Protein AF-A0A2N2SMD8-F1 (afdb_monomer)

Foldseek 3Di:
DVQVVDPAAEQFEDCQAFNPPVQVCLVDFPVVVQCVVFPVDPPDDPTDRDDPPVDDDDDRGRGHCVVPDPHPYYQADNHQDPVSVVQQVVCVVVVHHGDDDPVRHDHD

Solvent-accessible surface area (backbone atoms only — not comparable to full-atom values): 6606 Å² total; per-residue (Å²): 109,70,70,81,79,38,97,74,41,70,33,66,16,31,48,34,64,71,14,39,77,72,27,65,52,55,86,48,60,56,65,60,59,42,39,46,70,36,56,66,40,87,90,62,72,102,55,59,68,88,77,58,86,88,58,78,85,77,68,76,53,63,68,25,50,66,82,80,42,90,61,75,46,77,45,53,3,62,65,46,48,72,67,42,53,50,53,37,52,54,27,46,75,70,74,41,84,60,78,78,54,73,93,52,64,42,68,90

Sequence (108 aa):
EFRHNCKTLIAVGACAINGGLPAQRNHLELESCLREVYQSRAGLGQGGVPDDPELPLLLDKVRPIHELVRIDYFIPGCPPSGEAIWKFLSDLIAGRTPRLSYPMMRFD

Secondary structure (DSSP, 8-state):
-HHHH-SS-EEESHHHHH-TTGGGGGGS-HHHHHHIIIIISTT--S------TTSPPPPSS---GGGTS--SEEE-SSSPPHHHHHHHHHHHHTTPPP---GGG----

Nearest PDB structures (foldseek):
  5xfa-assembly1_C  TM=9.873E-01  e=1.348E-14  Hydrogenophilus thermoluteolus
  5odi-assembly1_E  TM=9.493E-01  e=3.152E-07  Methanothermococcus thermolithotrophicus DSM 2095
  7t2r-assembly1_E  TM=9.165E-01  e=7.591E-07  Acetomicrobium mobile
  8e73-assembly1_S7  TM=7.557E-01  e=6.070E-02  Vigna radiata
  7wg5-assembly1_K  TM=5.207E-01  e=5.302E-02  Arabidopsis thaliana

pLDDT: mean 95.69, std 4.23, range [74.62, 98.56]

Radius of gyration: 18.63 Å; Cα contacts (8 Å, |Δi|>4): 136; chains: 1; bounding box: 40×35×47 Å

Mean predicted aligned error: 3.62 Å

Structure (mmCIF, N/CA/C/O backbone):
data_AF-A0A2N2SMD8-F1
#
_entry.id   AF-A0A2N2SMD8-F1
#
loop_
_atom_site.group_PDB
_atom_site.id
_atom_site.type_symbol
_atom_site.label_atom_id
_atom_site.label_alt_id
_atom_site.label_comp_id
_atom_site.label_asym_id
_atom_site.label_entity_id
_atom_site.label_seq_id
_atom_site.pdbx_PDB_ins_code
_atom_site.Cartn_x
_atom_site.Cartn_y
_atom_site.Cartn_z
_atom_site.occupancy
_atom_site.B_iso_or_equiv
_atom_site.auth_seq_id
_atom_site.auth_comp_id
_atom_site.auth_asym_id
_atom_site.auth_atom_id
_atom_site.pdbx_PDB_model_num
ATOM 1 N N . GLU A 1 1 ? -5.013 -14.623 0.572 1.00 94.56 1 GLU A N 1
ATOM 2 C CA . GLU A 1 1 ? -4.715 -15.287 1.858 1.00 94.56 1 GLU A CA 1
ATOM 3 C C . GLU A 1 1 ? -4.969 -14.386 3.067 1.00 94.56 1 GLU A C 1
ATOM 5 O O . GLU A 1 1 ? -5.892 -14.668 3.813 1.00 94.56 1 GLU A O 1
ATOM 10 N N . PHE A 1 2 ? -4.257 -13.261 3.223 1.00 97.75 2 PHE A N 1
ATOM 11 C CA . PHE A 1 2 ? -4.342 -12.406 4.422 1.00 97.75 2 PHE A CA 1
ATOM 12 C C . PHE A 1 2 ? -5.779 -12.054 4.862 1.00 97.75 2 PHE A C 1
ATOM 14 O O . PHE A 1 2 ? -6.147 -12.282 6.007 1.00 97.75 2 PHE A O 1
ATOM 21 N N . ARG A 1 3 ? -6.647 -11.617 3.934 1.00 97.75 3 ARG A N 1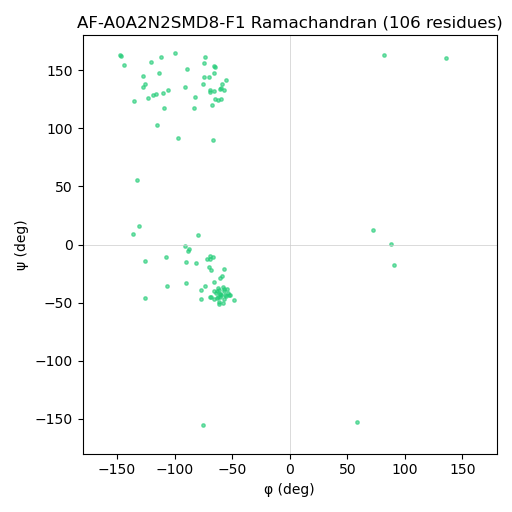
ATOM 22 C CA . ARG A 1 3 ? -8.073 -11.340 4.217 1.00 97.75 3 ARG A CA 1
ATOM 23 C C . ARG A 1 3 ? -8.822 -12.524 4.839 1.00 97.75 3 ARG A C 1
ATOM 25 O O . ARG A 1 3 ? -9.670 -12.291 5.695 1.00 97.75 3 ARG A O 1
ATOM 32 N N . HIS A 1 4 ? -8.550 -13.754 4.405 1.00 97.94 4 HIS A N 1
ATOM 33 C CA . HIS A 1 4 ? -9.207 -14.957 4.928 1.00 97.94 4 HIS A CA 1
ATOM 34 C C . HIS A 1 4 ? -8.844 -15.199 6.399 1.00 97.94 4 HIS A C 1
ATOM 36 O O . HIS A 1 4 ? -9.685 -15.627 7.181 1.00 97.94 4 HIS A O 1
ATOM 42 N N . ASN A 1 5 ? -7.624 -14.825 6.787 1.00 98.12 5 ASN A N 1
ATOM 43 C CA . ASN A 1 5 ? -7.093 -15.007 8.137 1.00 98.12 5 ASN A CA 1
ATOM 44 C C . ASN A 1 5 ? -7.430 -13.838 9.081 1.00 98.12 5 ASN A C 1
ATOM 46 O O . ASN A 1 5 ? -7.097 -13.877 10.264 1.00 98.12 5 ASN A O 1
ATOM 50 N N . CYS A 1 6 ? -8.080 -12.783 8.582 1.00 97.44 6 CYS A N 1
ATOM 51 C CA . CYS A 1 6 ? -8.386 -11.586 9.357 1.00 97.44 6 CYS A CA 1
ATOM 52 C C . CYS A 1 6 ? -9.885 -11.464 9.641 1.00 97.44 6 CYS A C 1
ATOM 54 O O . CYS A 1 6 ? -10.706 -11.454 8.721 1.00 97.44 6 CYS A O 1
ATOM 56 N N . LYS A 1 7 ? -10.241 -11.224 10.909 1.00 96.75 7 LYS A N 1
ATOM 57 C CA . LYS A 1 7 ? -11.574 -10.709 11.273 1.00 96.75 7 LYS A CA 1
ATOM 58 C C . LYS A 1 7 ? -11.749 -9.265 10.794 1.00 96.75 7 LYS A C 1
ATOM 60 O O . LYS A 1 7 ? -12.754 -8.950 10.163 1.00 96.75 7 LYS A O 1
ATOM 65 N N . THR A 1 8 ? -10.733 -8.435 11.026 1.00 97.44 8 THR A N 1
ATOM 66 C CA . THR A 1 8 ? -10.680 -7.026 10.620 1.00 97.44 8 THR A CA 1
ATOM 67 C C . THR A 1 8 ? -9.440 -6.798 9.759 1.00 97.44 8 THR A C 1
ATOM 69 O O . THR A 1 8 ? -8.338 -7.128 10.190 1.00 97.44 8 THR A O 1
ATOM 72 N N . LEU A 1 9 ? -9.608 -6.243 8.560 1.00 98.25 9 LEU A N 1
ATOM 73 C CA . LEU A 1 9 ? -8.535 -5.863 7.642 1.00 98.25 9 LEU A CA 1
ATOM 74 C C . LEU A 1 9 ? -8.543 -4.348 7.428 1.00 98.2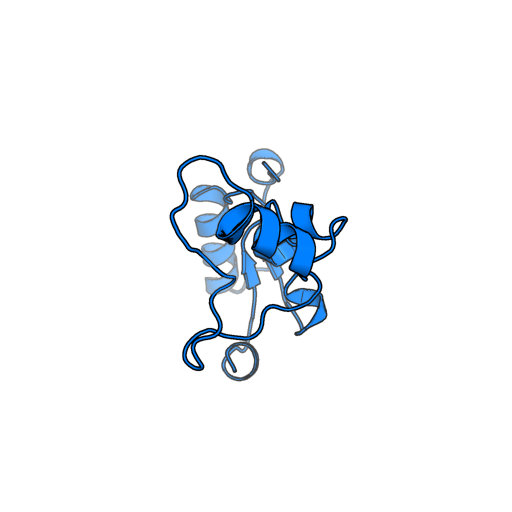5 9 LEU A C 1
ATOM 76 O O . LEU A 1 9 ? -9.580 -3.765 7.110 1.00 98.25 9 LEU A O 1
ATOM 80 N N . ILE A 1 10 ? -7.377 -3.726 7.582 1.00 98.12 10 ILE A N 1
ATOM 81 C CA . ILE A 1 10 ? -7.204 -2.274 7.534 1.00 98.12 10 ILE A CA 1
ATOM 82 C C . ILE A 1 10 ? -6.257 -1.930 6.381 1.00 98.12 10 ILE A C 1
ATOM 84 O O . ILE A 1 10 ? -5.160 -2.481 6.306 1.00 98.12 10 ILE A O 1
ATOM 88 N N . ALA A 1 11 ? -6.653 -1.010 5.503 1.00 98.38 11 ALA A N 1
ATOM 89 C CA . ALA A 1 11 ? -5.759 -0.431 4.504 1.00 98.38 11 ALA A CA 1
ATOM 90 C C . ALA A 1 11 ? -4.959 0.718 5.132 1.00 98.38 11 ALA A C 1
ATOM 92 O O . ALA A 1 11 ? -5.535 1.721 5.557 1.00 98.38 11 ALA A O 1
ATOM 93 N N . VAL A 1 12 ? -3.636 0.575 5.191 1.00 98.25 12 VAL A N 1
ATOM 94 C CA . VAL A 1 12 ? -2.742 1.548 5.830 1.00 98.25 12 VAL A CA 1
ATOM 95 C C . VAL A 1 12 ? -1.938 2.287 4.764 1.00 98.25 12 VAL A C 1
ATOM 97 O O . VAL A 1 12 ? -1.151 1.683 4.039 1.00 98.25 12 VAL A O 1
ATOM 100 N N . GLY A 1 13 ? -2.133 3.601 4.695 1.00 98.44 13 GLY A N 1
ATOM 101 C CA . GLY A 1 13 ? -1.387 4.512 3.836 1.00 98.44 13 GLY A CA 1
ATOM 102 C C . GLY A 1 13 ? -1.855 4.585 2.380 1.00 98.44 13 GLY A C 1
ATOM 103 O O . GLY A 1 13 ? -2.574 3.720 1.876 1.00 98.44 13 GLY A O 1
ATOM 104 N N . ALA A 1 14 ? -1.430 5.647 1.691 1.00 98.44 14 ALA A N 1
ATOM 105 C CA . ALA A 1 14 ? -1.894 6.005 0.349 1.00 98.44 14 ALA A CA 1
ATOM 106 C C . ALA A 1 14 ? -1.772 4.853 -0.665 1.00 98.44 14 ALA A C 1
ATOM 108 O O . ALA A 1 14 ? -2.732 4.561 -1.374 1.00 98.44 14 ALA A O 1
ATOM 109 N N . CYS A 1 15 ? -0.651 4.123 -0.669 1.00 98.50 15 CYS A N 1
ATOM 110 C CA . CYS A 1 15 ? -0.437 2.990 -1.575 1.00 98.50 15 CYS A CA 1
ATOM 111 C C . CYS A 1 15 ? -1.542 1.927 -1.477 1.00 98.50 15 CYS A C 1
ATOM 113 O O . CYS A 1 15 ? -2.056 1.473 -2.496 1.00 98.50 15 CYS A O 1
ATOM 115 N N . ALA A 1 16 ? -1.957 1.559 -0.263 1.00 98.56 16 ALA A N 1
ATOM 116 C CA . ALA A 1 16 ? -3.028 0.586 -0.067 1.00 98.56 16 ALA A CA 1
ATOM 117 C C . ALA A 1 16 ? -4.412 1.177 -0.386 1.00 98.56 16 ALA A C 1
ATOM 119 O O . ALA A 1 16 ? -5.284 0.477 -0.904 1.00 98.56 16 ALA A O 1
ATOM 120 N N . ILE A 1 17 ? -4.616 2.459 -0.070 1.00 98.25 17 ILE A N 1
ATOM 121 C CA . ILE A 1 17 ? -5.919 3.130 -0.154 1.00 98.25 17 ILE A CA 1
ATOM 122 C C . ILE A 1 17 ? -6.287 3.479 -1.595 1.00 98.25 17 ILE A C 1
ATOM 124 O O . ILE A 1 17 ? -7.416 3.223 -1.990 1.00 98.25 17 ILE A O 1
ATOM 128 N N . ASN A 1 18 ? -5.368 4.057 -2.368 1.00 98.12 18 ASN A N 1
ATOM 129 C CA . ASN A 1 18 ? -5.641 4.581 -3.712 1.00 98.12 18 ASN A CA 1
ATOM 130 C C . ASN A 1 18 ? -4.557 4.220 -4.747 1.00 98.12 18 ASN A C 1
ATOM 132 O O . ASN A 1 18 ? -4.581 4.731 -5.862 1.00 98.12 18 ASN A O 1
ATOM 136 N N . GLY A 1 19 ? -3.608 3.349 -4.389 1.00 98.19 19 GLY A N 1
ATOM 137 C CA . GLY A 1 19 ? -2.487 2.952 -5.244 1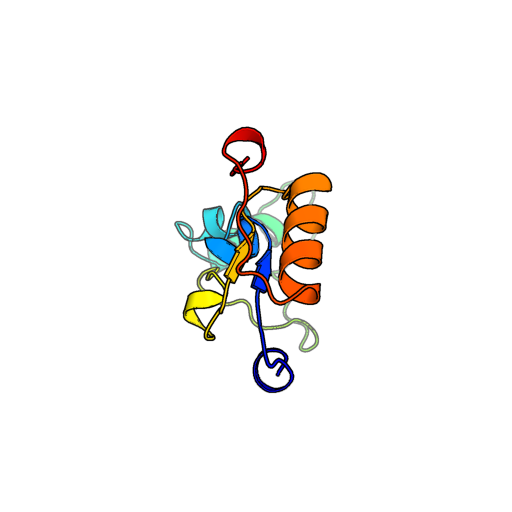.00 98.19 19 GLY A CA 1
ATOM 138 C C . GLY A 1 19 ? -1.236 3.825 -5.086 1.00 98.19 19 GLY A C 1
ATOM 139 O O . GLY A 1 19 ? -0.142 3.367 -5.415 1.00 98.19 19 GLY A O 1
ATOM 140 N N . GLY A 1 20 ? -1.363 5.029 -4.515 1.00 98.06 20 GLY A N 1
ATOM 141 C CA . GLY A 1 20 ? -0.253 5.912 -4.149 1.00 98.06 20 GLY A CA 1
ATOM 142 C C . GLY A 1 20 ? 0.661 6.300 -5.314 1.00 98.06 20 GLY A C 1
ATOM 143 O O . GLY A 1 20 ? 0.258 6.328 -6.478 1.00 98.06 20 GLY A O 1
ATOM 144 N N . LEU A 1 21 ? 1.925 6.585 -4.990 1.00 98.19 21 LEU A N 1
ATOM 145 C CA . LEU A 1 21 ? 2.949 6.895 -5.989 1.00 98.19 21 LEU A CA 1
ATOM 146 C C . LEU A 1 21 ? 3.139 5.770 -7.031 1.00 98.19 21 LEU A C 1
ATOM 148 O O . LEU A 1 21 ? 3.237 6.097 -8.211 1.00 98.19 21 LEU A O 1
ATOM 152 N N . PRO A 1 22 ? 3.119 4.466 -6.677 1.00 98.38 22 PRO A N 1
ATOM 153 C CA . PRO A 1 22 ? 3.222 3.397 -7.673 1.00 98.38 22 PRO A CA 1
ATOM 154 C C . PRO A 1 22 ? 2.133 3.441 -8.753 1.00 98.38 22 PRO A C 1
ATOM 156 O O . PRO A 1 22 ? 2.422 3.172 -9.916 1.00 98.38 22 PRO A O 1
ATOM 159 N N . ALA A 1 23 ? 0.899 3.824 -8.409 1.00 98.19 23 ALA A N 1
ATOM 160 C CA . ALA A 1 23 ? -0.189 3.934 -9.381 1.00 98.19 23 ALA A CA 1
ATOM 161 C C . ALA A 1 23 ? -0.023 5.082 -10.383 1.00 98.19 23 ALA A C 1
ATOM 163 O O . ALA A 1 23 ? -0.727 5.100 -11.392 1.00 98.19 23 ALA A O 1
ATOM 164 N N . GLN A 1 24 ? 0.949 5.982 -10.186 1.00 97.94 24 GLN A N 1
ATOM 165 C CA . GLN A 1 24 ? 1.292 6.972 -11.203 1.00 97.94 24 GLN A CA 1
ATOM 166 C C . GLN A 1 24 ? 1.710 6.314 -12.517 1.00 97.94 24 GLN A C 1
ATOM 168 O O . GLN A 1 24 ? 1.447 6.89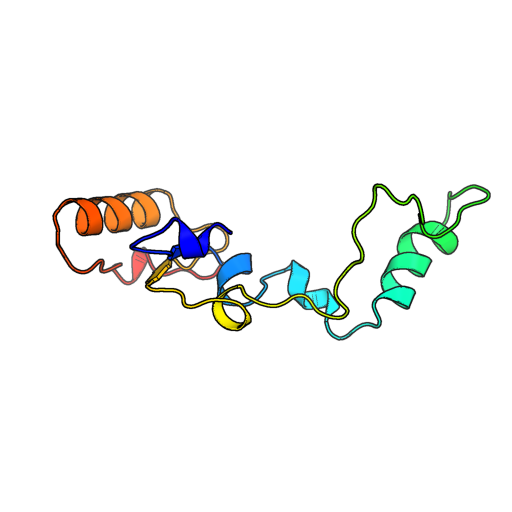7 -13.553 1.00 97.94 24 GLN A O 1
ATOM 173 N N . ARG A 1 25 ? 2.247 5.084 -12.539 1.00 97.88 25 ARG A N 1
ATOM 174 C CA . ARG A 1 25 ? 2.566 4.417 -13.816 1.00 97.88 25 ARG A CA 1
ATOM 175 C C . ARG A 1 25 ? 1.339 4.003 -14.639 1.00 97.88 25 ARG A C 1
ATOM 177 O O . ARG A 1 25 ? 1.504 3.626 -15.785 1.00 97.88 25 ARG A O 1
ATOM 184 N N . ASN A 1 26 ? 0.125 4.024 -14.081 1.00 98.25 26 ASN A N 1
ATOM 185 C CA . ASN A 1 26 ? -1.064 3.426 -14.711 1.00 98.25 26 ASN A CA 1
ATOM 186 C C . ASN A 1 26 ? -1.526 4.120 -16.006 1.00 98.25 26 ASN A C 1
ATOM 188 O O . ASN A 1 26 ? -2.413 3.597 -16.681 1.00 98.25 26 ASN A O 1
ATOM 192 N N . HIS A 1 27 ? -0.981 5.300 -16.318 1.00 97.50 2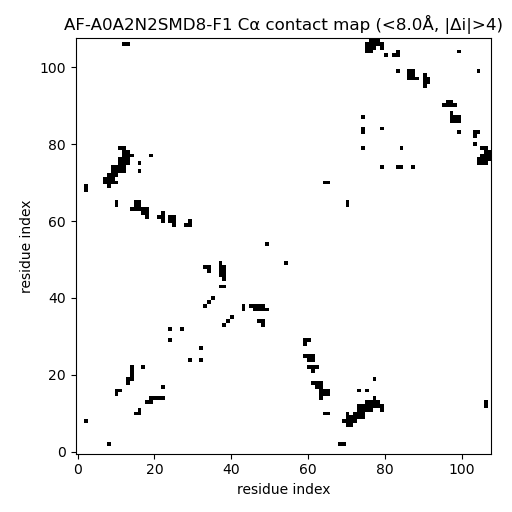7 HIS A N 1
ATOM 193 C CA . HIS A 1 27 ? -1.208 6.003 -17.585 1.00 97.50 27 HIS A CA 1
ATOM 194 C C . HIS A 1 27 ? -0.172 5.648 -18.665 1.00 97.50 27 HIS A C 1
ATOM 196 O O . HIS A 1 27 ? -0.251 6.171 -19.773 1.00 97.50 27 HIS A O 1
ATOM 202 N N . LEU A 1 28 ? 0.803 4.797 -18.336 1.00 97.75 28 LEU A N 1
ATOM 203 C CA . LEU A 1 28 ? 1.829 4.288 -19.235 1.00 97.75 28 LEU A CA 1
ATOM 204 C C . LEU A 1 28 ? 1.624 2.785 -19.436 1.00 97.75 28 LEU A C 1
ATOM 206 O O . LEU A 1 28 ? 1.224 2.073 -18.514 1.00 97.75 28 LEU A O 1
ATOM 210 N N . GLU A 1 29 ? 1.968 2.302 -20.625 1.00 97.62 29 GLU A N 1
ATOM 211 C CA . GLU A 1 29 ? 2.025 0.868 -20.905 1.00 97.62 29 GLU A CA 1
ATOM 212 C C . GLU A 1 29 ? 3.146 0.214 -20.085 1.00 97.62 29 GLU A C 1
ATOM 214 O O . GLU A 1 29 ? 4.287 0.691 -20.069 1.00 97.62 29 GLU A O 1
ATOM 219 N N . LEU A 1 30 ? 2.833 -0.902 -19.419 1.00 96.88 30 LEU A N 1
ATOM 220 C CA . LEU A 1 30 ? 3.776 -1.621 -18.558 1.00 96.88 30 LEU A CA 1
ATOM 221 C C . LEU A 1 30 ? 5.058 -2.020 -19.306 1.00 96.88 30 LEU A C 1
ATOM 223 O O . 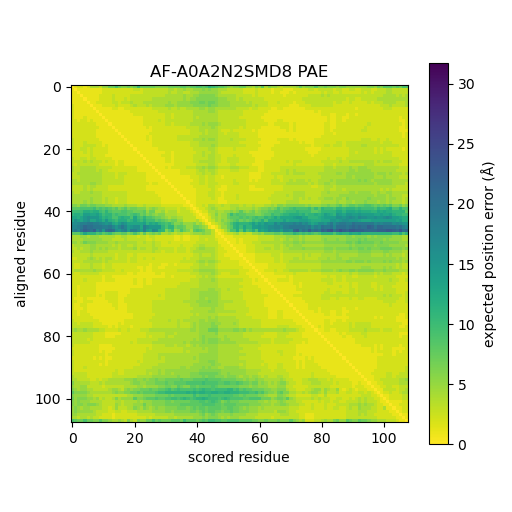LEU A 1 30 ? 6.158 -1.854 -18.776 1.00 96.88 30 LEU A O 1
ATOM 227 N N . GLU A 1 31 ? 4.924 -2.516 -20.538 1.00 95.75 31 GLU A N 1
ATOM 228 C CA . GLU A 1 31 ? 6.064 -2.907 -21.371 1.00 95.75 31 GLU A CA 1
ATOM 229 C C . GLU A 1 31 ? 6.996 -1.718 -21.633 1.00 95.75 31 GLU A C 1
ATOM 231 O O . GLU A 1 31 ? 8.211 -1.843 -21.478 1.00 95.75 31 GLU A O 1
ATOM 236 N N . SER A 1 32 ? 6.439 -0.546 -21.948 1.00 95.62 32 SER A N 1
ATOM 237 C CA . SER A 1 32 ? 7.215 0.676 -22.179 1.00 95.62 32 SER A CA 1
ATOM 238 C C . SER A 1 32 ? 8.023 1.071 -20.944 1.00 95.62 32 SER A C 1
ATOM 240 O O . SER A 1 32 ? 9.206 1.385 -21.066 1.00 95.62 32 SER A O 1
ATOM 242 N N . CYS A 1 33 ? 7.431 0.989 -19.746 1.00 96.44 33 CYS A N 1
ATOM 243 C CA . CYS A 1 33 ? 8.153 1.240 -18.496 1.00 96.44 33 CYS A CA 1
ATOM 244 C C . CYS A 1 33 ? 9.331 0.273 -18.296 1.00 96.44 33 CYS A C 1
ATOM 246 O O . CYS A 1 33 ? 10.410 0.695 -17.881 1.00 96.44 33 CYS A O 1
ATOM 248 N N . LEU A 1 34 ? 9.141 -1.018 -18.583 1.00 95.81 34 LEU A N 1
ATOM 249 C CA . LEU A 1 34 ? 10.189 -2.029 -18.421 1.00 95.81 34 LEU A CA 1
ATOM 250 C C . LEU A 1 34 ? 11.320 -1.841 -19.438 1.00 95.81 34 LEU A C 1
ATOM 252 O O . LEU A 1 34 ? 12.493 -1.866 -19.066 1.00 95.81 34 LEU A O 1
ATOM 256 N N . ARG A 1 35 ? 10.988 -1.607 -20.712 1.00 94.81 35 ARG A N 1
ATOM 257 C CA . ARG A 1 35 ? 11.986 -1.377 -21.766 1.00 94.81 35 ARG A CA 1
ATOM 258 C C . ARG A 1 35 ? 12.801 -0.115 -21.514 1.00 94.81 35 ARG A C 1
ATOM 260 O O . ARG A 1 35 ? 14.017 -0.146 -21.681 1.00 94.81 35 ARG A O 1
ATOM 267 N N . GLU A 1 36 ? 12.168 0.956 -21.044 1.00 93.88 36 GLU A N 1
ATOM 268 C CA . GLU A 1 36 ? 12.872 2.192 -20.697 1.00 93.88 36 GLU A CA 1
ATOM 269 C C . GLU A 1 36 ? 13.974 1.940 -19.657 1.00 93.88 36 GLU A C 1
ATOM 271 O O . GLU A 1 36 ? 15.117 2.360 -19.829 1.00 93.88 36 GLU A O 1
ATOM 276 N N . VAL A 1 37 ? 13.655 1.190 -18.598 1.00 93.75 37 VAL A N 1
ATOM 277 C CA . VAL A 1 37 ? 14.583 0.949 -17.485 1.00 93.75 37 VAL A CA 1
ATOM 278 C C . VAL A 1 37 ? 15.657 -0.084 -17.820 1.00 93.75 37 VAL A C 1
ATOM 280 O O . VAL A 1 37 ? 16.800 0.099 -17.400 1.00 93.75 37 VAL A O 1
ATOM 283 N N . TYR A 1 38 ? 15.308 -1.156 -18.537 1.00 94.12 38 TYR A N 1
ATOM 284 C CA . TYR A 1 38 ? 16.173 -2.331 -18.712 1.00 94.12 38 TYR A CA 1
ATOM 285 C C . TYR A 1 38 ? 16.798 -2.478 -20.106 1.00 94.12 38 TYR A C 1
ATOM 287 O O . TYR A 1 38 ? 17.682 -3.316 -20.279 1.00 94.12 38 TYR A O 1
ATOM 295 N N . GLN A 1 39 ? 16.369 -1.689 -21.097 1.00 91.75 39 GLN A N 1
ATOM 296 C CA . GLN A 1 39 ?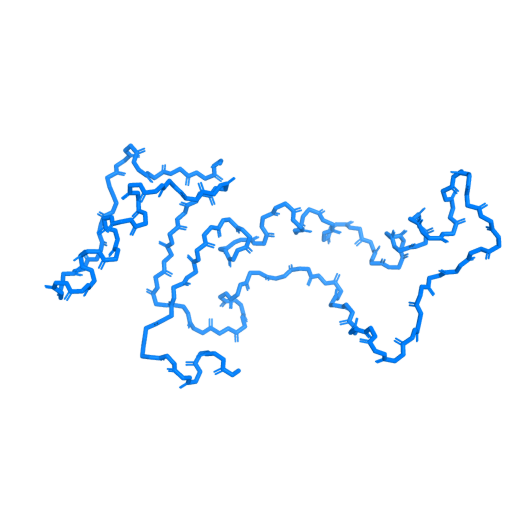 16.891 -1.756 -22.470 1.00 91.75 39 GLN A CA 1
ATOM 297 C C . GLN A 1 39 ? 17.387 -0.399 -22.982 1.00 91.75 39 GLN A C 1
ATOM 299 O O . GLN A 1 39 ? 18.476 -0.326 -23.544 1.00 91.75 39 GLN A O 1
ATOM 304 N N . SER A 1 40 ? 16.615 0.673 -22.788 1.00 89.69 40 SER A N 1
ATOM 305 C CA . SER A 1 40 ? 16.876 1.973 -23.431 1.00 89.69 40 SER A CA 1
ATOM 306 C C . SER A 1 40 ? 17.779 2.914 -22.627 1.00 89.69 40 SER A C 1
ATOM 308 O O . SER A 1 40 ? 18.283 3.900 -23.167 1.00 89.69 40 SER A O 1
ATOM 310 N N . ARG A 1 41 ? 17.994 2.648 -21.333 1.00 87.94 41 ARG A N 1
ATOM 311 C CA . ARG A 1 41 ? 18.742 3.551 -20.451 1.00 87.94 41 ARG A CA 1
ATOM 312 C C . ARG A 1 41 ? 20.232 3.604 -20.807 1.00 87.94 41 ARG A C 1
ATOM 314 O O . ARG A 1 41 ? 20.915 2.586 -20.898 1.00 87.94 41 ARG A O 1
ATOM 321 N N . ALA A 1 42 ? 20.765 4.819 -20.920 1.00 85.94 42 ALA A N 1
ATOM 322 C CA . ALA A 1 42 ? 22.189 5.039 -21.158 1.00 85.94 42 ALA A CA 1
ATOM 323 C C . ALA A 1 42 ? 23.058 4.424 -20.043 1.00 85.94 42 ALA A C 1
ATOM 325 O O . ALA A 1 42 ? 22.749 4.548 -18.856 1.00 85.94 42 ALA A O 1
ATOM 326 N N . GLY A 1 43 ? 24.165 3.790 -20.434 1.00 85.19 43 GLY A N 1
ATOM 327 C CA . GLY A 1 43 ? 25.078 3.106 -19.512 1.00 85.19 43 GLY A CA 1
ATOM 328 C C . GLY A 1 43 ? 24.713 1.648 -19.219 1.00 85.19 43 GLY A C 1
ATOM 329 O O . GLY A 1 43 ? 25.436 0.992 -18.472 1.00 85.19 43 GLY A O 1
ATOM 330 N N . LEU A 1 44 ? 23.635 1.125 -19.810 1.00 85.38 44 LEU A N 1
ATOM 331 C CA . LEU A 1 44 ? 23.364 -0.309 -19.819 1.00 85.38 44 LEU A CA 1
ATOM 332 C C . LEU A 1 44 ? 24.286 -1.035 -20.810 1.00 85.38 44 LEU A C 1
ATOM 334 O O . LEU A 1 44 ? 24.622 -0.511 -21.873 1.00 85.38 44 LEU A O 1
ATOM 338 N N . GLY A 1 45 ? 24.696 -2.253 -20.448 1.00 80.62 45 GLY A N 1
ATOM 339 C CA . GLY A 1 45 ? 25.333 -3.191 -21.374 1.00 80.62 45 GLY A CA 1
ATOM 340 C C . GLY A 1 45 ? 24.316 -3.830 -22.330 1.00 80.62 45 GLY A C 1
ATOM 341 O O . GLY A 1 45 ? 23.240 -3.288 -22.565 1.00 80.62 45 GLY A O 1
ATOM 342 N N . GLN A 1 46 ? 24.629 -5.020 -22.849 1.00 74.62 46 GLN A N 1
ATOM 343 C CA . GLN A 1 46 ? 23.662 -5.858 -23.575 1.00 74.62 46 GLN A CA 1
ATOM 344 C C . GLN A 1 46 ? 22.580 -6.342 -22.589 1.00 74.62 46 GLN A C 1
ATOM 346 O O . GLN A 1 46 ? 22.768 -7.352 -21.913 1.00 74.62 46 GLN A O 1
ATOM 351 N N . GLY A 1 47 ? 21.502 -5.569 -22.438 1.00 75.75 47 GLY A N 1
ATOM 352 C CA . GLY A 1 47 ? 20.418 -5.806 -21.480 1.00 75.75 47 GLY A CA 1
ATOM 353 C C . GLY A 1 47 ? 19.088 -6.188 -22.135 1.00 75.75 47 GLY A C 1
ATOM 354 O O . GLY A 1 47 ? 18.860 -5.954 -23.321 1.00 75.75 47 GLY A O 1
ATOM 355 N N . GLY A 1 48 ? 18.195 -6.771 -21.337 1.00 89.12 48 GLY A N 1
ATOM 356 C CA . GLY A 1 48 ? 16.836 -7.153 -21.709 1.00 89.12 48 GLY A CA 1
ATOM 357 C C . GLY A 1 48 ? 15.897 -7.006 -20.514 1.00 89.12 48 GLY A C 1
ATOM 358 O O . GLY A 1 48 ? 16.359 -6.920 -19.376 1.00 89.12 48 GLY A O 1
ATOM 359 N N . VAL A 1 49 ? 14.585 -6.963 -20.763 1.00 94.50 49 VAL A N 1
ATOM 360 C CA . VAL A 1 49 ? 13.601 -7.048 -19.674 1.00 94.50 49 VAL A CA 1
ATOM 361 C C . VAL A 1 49 ? 13.780 -8.411 -18.989 1.00 94.50 49 VAL A C 1
ATOM 363 O O . VAL A 1 49 ? 13.735 -9.413 -19.700 1.00 94.50 49 VAL A O 1
ATOM 366 N N . PRO A 1 50 ? 14.004 -8.467 -17.662 1.00 93.56 50 PRO A N 1
ATOM 367 C CA . PRO A 1 50 ? 14.173 -9.735 -16.955 1.00 93.56 50 PRO A CA 1
ATOM 368 C C . PRO A 1 50 ? 12.940 -10.641 -17.078 1.00 93.56 50 PRO A C 1
ATOM 370 O O . PRO A 1 50 ? 11.817 -10.172 -16.891 1.00 93.56 50 PRO A O 1
ATOM 373 N N . ASP A 1 51 ? 13.160 -11.927 -17.354 1.00 94.75 51 ASP A N 1
ATOM 374 C CA . ASP A 1 51 ? 12.121 -12.934 -17.615 1.00 94.75 51 ASP A CA 1
ATOM 375 C C . ASP A 1 51 ? 12.301 -14.237 -16.810 1.00 94.75 51 ASP A C 1
ATOM 377 O O . ASP A 1 51 ? 11.676 -15.253 -17.116 1.00 94.75 51 ASP A O 1
ATOM 381 N N . ASP A 1 52 ? 13.132 -14.207 -15.764 1.00 96.81 52 ASP A N 1
ATOM 382 C CA . ASP A 1 52 ? 13.346 -15.354 -14.880 1.00 96.81 52 ASP A CA 1
ATOM 383 C C . ASP A 1 52 ? 12.011 -15.827 -14.254 1.00 96.81 52 ASP A C 1
ATOM 385 O O . ASP A 1 52 ? 11.259 -14.990 -13.745 1.00 96.81 52 ASP A O 1
ATOM 389 N N . PRO A 1 53 ? 11.697 -17.140 -14.252 1.00 96.50 53 PRO A N 1
ATOM 390 C CA . PRO A 1 53 ? 10.473 -17.678 -13.652 1.00 96.50 53 PRO A CA 1
ATOM 391 C C . PRO A 1 53 ? 10.265 -17.352 -12.164 1.00 96.50 53 PRO A C 1
ATOM 393 O O . PRO A 1 53 ? 9.134 -17.434 -11.683 1.00 96.50 53 PRO A O 1
ATOM 396 N N . GLU A 1 54 ? 11.321 -17.004 -11.423 1.00 97.69 54 GLU A N 1
ATOM 397 C CA . GLU A 1 54 ? 11.219 -16.537 -10.036 1.00 97.69 54 GLU A CA 1
ATOM 398 C C . GLU A 1 54 ? 10.589 -15.138 -9.927 1.00 97.69 54 GLU A C 1
ATOM 400 O O . GLU A 1 54 ? 10.088 -14.757 -8.863 1.00 97.69 54 GLU A O 1
ATOM 405 N N . LEU A 1 55 ? 10.581 -14.364 -11.016 1.00 96.94 55 LEU A N 1
ATOM 406 C CA . LEU A 1 55 ? 9.981 -13.038 -11.056 1.00 96.94 55 LEU A CA 1
ATOM 407 C C . LEU A 1 55 ? 8.468 -13.137 -11.289 1.00 96.94 55 LEU A C 1
ATOM 409 O O . LEU A 1 55 ? 8.011 -13.735 -12.267 1.00 96.94 55 LEU A O 1
ATOM 413 N N . PRO A 1 56 ? 7.646 -12.513 -10.428 1.00 96.75 56 PRO A N 1
ATOM 414 C CA . PRO A 1 56 ? 6.209 -12.544 -10.611 1.00 96.75 56 PRO A CA 1
ATOM 415 C C . PRO A 1 56 ? 5.797 -11.701 -11.817 1.00 96.75 56 PRO A C 1
ATOM 417 O O . PRO A 1 56 ? 6.315 -10.605 -12.049 1.00 96.75 56 PRO A O 1
ATOM 420 N N . LEU A 1 57 ? 4.769 -12.171 -12.524 1.00 96.19 57 LEU A N 1
ATOM 421 C CA . LEU A 1 57 ? 4.098 -11.366 -13.536 1.00 96.19 57 LEU A CA 1
ATOM 422 C C . LEU A 1 57 ? 3.529 -10.099 -12.897 1.00 96.19 57 LEU A C 1
ATOM 424 O O . LEU A 1 57 ? 2.751 -10.144 -11.939 1.00 96.19 57 LEU A O 1
ATOM 428 N N . LEU A 1 58 ? 3.905 -8.956 -13.459 1.00 97.25 58 LEU A N 1
ATOM 429 C CA . LEU A 1 58 ? 3.354 -7.675 -13.055 1.00 97.25 58 LEU A CA 1
ATOM 430 C C . LEU A 1 58 ? 1.939 -7.524 -13.618 1.00 97.25 58 LEU A C 1
ATOM 432 O O . LEU A 1 58 ? 1.668 -7.836 -14.775 1.00 97.25 58 LEU A O 1
ATOM 436 N N . LEU A 1 59 ? 1.032 -7.000 -12.795 1.00 96.94 59 LEU A N 1
ATOM 437 C CA . LEU A 1 59 ? -0.283 -6.583 -13.271 1.00 96.94 59 LEU A CA 1
ATOM 438 C C . LEU A 1 59 ? -0.140 -5.408 -14.236 1.00 96.94 59 LEU A C 1
ATOM 440 O O . LEU A 1 59 ? 0.691 -4.525 -14.017 1.00 96.94 59 LEU A O 1
ATOM 444 N N . ASP A 1 60 ? -1.027 -5.333 -15.226 1.00 96.12 60 ASP A N 1
ATOM 445 C CA . ASP A 1 60 ? -1.080 -4.209 -16.166 1.00 96.12 60 ASP A CA 1
ATOM 446 C C . ASP A 1 60 ? -1.183 -2.859 -15.437 1.00 96.12 60 ASP A C 1
ATOM 448 O O . ASP A 1 60 ? -0.445 -1.920 -15.721 1.00 96.12 60 ASP A O 1
ATOM 452 N N . LYS A 1 61 ? -1.999 -2.792 -14.378 1.00 97.81 61 LYS A N 1
ATOM 453 C CA . LYS A 1 61 ? -2.174 -1.595 -13.543 1.00 97.81 61 LYS A CA 1
ATOM 454 C C . LYS A 1 61 ? -1.975 -1.906 -12.070 1.00 97.81 61 LYS A C 1
ATOM 456 O O . LYS A 1 61 ? -2.380 -2.961 -11.584 1.00 97.81 61 LYS A O 1
ATOM 461 N N . VAL A 1 62 ? -1.404 -0.952 -11.343 1.00 98.38 62 VAL A N 1
ATOM 462 C CA . VAL A 1 62 ? -1.420 -0.936 -9.878 1.00 98.38 62 VAL A CA 1
ATOM 463 C C . VAL A 1 62 ? -2.848 -0.666 -9.420 1.00 98.38 62 VAL A C 1
ATOM 465 O O . VAL A 1 62 ? -3.503 0.244 -9.929 1.00 98.38 62 VAL A O 1
ATOM 468 N N . ARG A 1 63 ? -3.333 -1.448 -8.458 1.00 98.12 63 ARG A N 1
ATOM 469 C CA . ARG A 1 63 ? -4.701 -1.356 -7.939 1.00 98.12 63 ARG A CA 1
ATOM 470 C C . ARG A 1 63 ? -4.650 -1.187 -6.419 1.00 98.12 63 ARG A C 1
ATOM 472 O O . ARG A 1 63 ? -3.844 -1.870 -5.781 1.00 98.12 63 ARG A O 1
ATOM 479 N N . PRO A 1 64 ? -5.478 -0.322 -5.816 1.00 98.31 64 PRO A N 1
ATOM 480 C CA . PRO A 1 64 ? -5.641 -0.306 -4.371 1.00 98.31 64 PRO A CA 1
ATOM 481 C C . PRO A 1 64 ? -6.270 -1.616 -3.882 1.00 98.31 64 PRO A C 1
ATOM 483 O O . PRO A 1 64 ? -7.035 -2.275 -4.588 1.00 98.31 64 PRO A O 1
ATOM 486 N N . ILE A 1 65 ? -5.978 -1.997 -2.638 1.00 98.31 65 ILE A N 1
ATOM 487 C CA . ILE A 1 65 ? -6.340 -3.336 -2.140 1.00 98.31 65 ILE A CA 1
ATOM 488 C C . ILE A 1 65 ? -7.853 -3.537 -1.986 1.00 98.31 65 ILE A C 1
ATOM 490 O O . ILE A 1 65 ? -8.327 -4.673 -2.018 1.00 98.31 65 ILE A O 1
ATOM 494 N N . HIS A 1 66 ? -8.618 -2.447 -1.859 1.00 98.12 66 HIS A N 1
ATOM 495 C CA . HIS A 1 66 ? -10.074 -2.495 -1.729 1.00 98.12 66 HIS A CA 1
ATOM 496 C C . HIS A 1 66 ? -10.795 -2.887 -3.028 1.00 98.12 66 HIS A C 1
ATOM 498 O O . HIS A 1 66 ? -11.974 -3.225 -2.986 1.00 98.12 66 HIS A O 1
ATOM 504 N N . GLU A 1 67 ? -10.099 -2.888 -4.168 1.00 98.00 67 GLU A N 1
ATOM 505 C CA . GLU A 1 67 ? -10.630 -3.420 -5.428 1.00 98.00 67 GLU A CA 1
ATOM 506 C C . GLU A 1 67 ? -10.503 -4.949 -5.523 1.00 98.00 67 GLU A C 1
ATOM 508 O O . GLU A 1 67 ? -11.159 -5.570 -6.356 1.00 98.00 67 GLU A O 1
ATOM 513 N N . LEU A 1 68 ? -9.672 -5.564 -4.673 1.00 97.38 68 LEU A N 1
ATOM 514 C CA . LEU A 1 68 ? -9.406 -7.006 -4.676 1.00 97.38 68 LEU A CA 1
ATOM 515 C C . LEU A 1 68 ? -10.079 -7.726 -3.504 1.00 97.38 68 LEU A C 1
ATOM 517 O O . LEU A 1 68 ? -10.505 -8.871 -3.637 1.00 97.38 68 LEU A O 1
ATOM 521 N N . VAL A 1 69 ? -10.153 -7.082 -2.337 1.00 98.25 69 VAL A N 1
ATOM 522 C CA . VAL A 1 69 ? -10.709 -7.668 -1.112 1.00 98.25 69 VAL A CA 1
ATOM 523 C C . VAL A 1 69 ? -11.469 -6.635 -0.288 1.00 98.25 69 VAL A C 1
ATOM 525 O O . VAL A 1 69 ? -11.167 -5.446 -0.318 1.00 98.25 69 VAL A O 1
ATOM 528 N N . ARG A 1 70 ? -12.426 -7.093 0.530 1.00 98.25 70 ARG A N 1
ATOM 529 C CA . ARG A 1 70 ? -13.133 -6.213 1.470 1.00 98.25 70 ARG A CA 1
ATOM 530 C C . ARG A 1 70 ? -12.182 -5.668 2.540 1.00 98.25 70 ARG A C 1
ATOM 532 O O . ARG A 1 70 ? -11.568 -6.442 3.285 1.00 98.25 70 ARG A O 1
ATOM 539 N N . ILE A 1 71 ? -12.148 -4.344 2.655 1.00 98.31 71 ILE A N 1
ATOM 540 C CA . ILE A 1 71 ? -11.433 -3.591 3.688 1.00 98.31 71 ILE A CA 1
ATOM 541 C C . ILE A 1 71 ? -12.442 -3.045 4.694 1.00 98.31 71 ILE A C 1
ATOM 543 O O . ILE A 1 71 ? -13.468 -2.498 4.298 1.00 98.31 71 ILE A O 1
ATOM 547 N N . ASP A 1 72 ? -12.156 -3.207 5.984 1.00 97.88 72 ASP A N 1
ATOM 548 C CA . ASP A 1 72 ? -13.055 -2.774 7.057 1.00 97.88 72 ASP A CA 1
ATOM 549 C C . ASP A 1 72 ? -12.763 -1.323 7.486 1.00 97.88 72 ASP A C 1
ATOM 551 O O . ASP A 1 72 ? -13.687 -0.590 7.829 1.00 97.88 72 ASP A O 1
ATOM 555 N N . TYR A 1 73 ? -11.497 -0.886 7.424 1.00 97.75 73 TYR A N 1
ATOM 556 C CA . TYR A 1 73 ? -11.091 0.488 7.743 1.00 97.75 73 TYR A CA 1
ATOM 557 C C . TYR A 1 73 ? -9.896 0.982 6.919 1.00 97.75 73 TYR A C 1
ATOM 559 O O . TYR A 1 73 ? -9.117 0.192 6.390 1.00 97.75 73 TYR A O 1
ATOM 567 N N . PHE A 1 74 ? -9.703 2.301 6.894 1.00 97.81 74 PHE A N 1
ATOM 568 C CA . PHE A 1 74 ? -8.606 2.969 6.194 1.00 97.81 74 PHE A CA 1
ATOM 569 C C . PHE A 1 74 ? -7.871 3.919 7.152 1.00 97.81 74 PHE A C 1
ATOM 571 O O . PHE A 1 74 ? -8.518 4.667 7.887 1.00 97.81 74 PHE A O 1
ATOM 578 N N . ILE A 1 75 ? -6.536 3.908 7.132 1.00 97.88 75 ILE A N 1
ATOM 579 C CA . ILE A 1 75 ? -5.685 4.864 7.861 1.00 97.88 75 ILE A CA 1
ATOM 580 C C . ILE A 1 75 ? -4.910 5.691 6.822 1.00 97.88 75 ILE A C 1
ATOM 582 O O . ILE A 1 75 ? -3.967 5.161 6.229 1.00 97.88 75 ILE A O 1
ATOM 586 N N . PRO A 1 76 ? -5.306 6.949 6.554 1.00 97.44 76 PRO A N 1
ATOM 587 C CA . PRO A 1 76 ? -4.694 7.775 5.515 1.00 97.44 76 PRO A CA 1
ATOM 588 C C . PRO A 1 76 ? -3.303 8.308 5.910 1.00 97.44 76 PRO A C 1
ATOM 590 O O . PRO A 1 76 ? -2.983 8.399 7.095 1.00 97.44 76 PRO A O 1
ATOM 593 N N . GLY A 1 77 ? -2.491 8.634 4.896 1.00 97.00 77 GLY A N 1
ATOM 594 C CA . GLY A 1 77 ? -1.154 9.244 5.002 1.00 97.00 77 GLY A CA 1
ATOM 595 C C . GLY A 1 77 ? -0.119 8.588 4.078 1.00 97.00 77 GLY A C 1
ATOM 596 O O . GLY A 1 77 ? -0.318 7.449 3.643 1.00 97.00 77 GLY A O 1
ATOM 597 N N . CYS A 1 78 ? 0.989 9.271 3.780 1.00 97.56 78 CYS A N 1
ATOM 598 C CA . CYS A 1 78 ? 2.072 8.737 2.947 1.00 97.56 78 CYS A CA 1
ATOM 599 C C . CYS A 1 78 ? 3.483 8.963 3.558 1.00 97.56 78 CYS A C 1
ATOM 601 O O . CYS A 1 78 ? 4.380 9.449 2.870 1.00 97.56 78 CYS A O 1
ATOM 603 N N . PRO A 1 79 ? 3.744 8.516 4.809 1.00 96.50 79 PRO A N 1
ATOM 604 C CA . PRO A 1 79 ? 2.957 7.534 5.562 1.00 96.50 79 PRO A CA 1
ATOM 605 C C . PRO A 1 79 ? 1.995 8.159 6.592 1.00 96.50 79 PRO A C 1
ATOM 607 O O . PRO A 1 79 ? 2.145 9.318 6.972 1.00 96.50 79 PRO A O 1
ATOM 610 N N . PRO A 1 80 ? 1.022 7.386 7.112 1.00 97.06 80 PRO A N 1
ATOM 611 C CA . PRO A 1 80 ? 0.264 7.797 8.290 1.00 97.06 80 PRO A CA 1
ATOM 612 C C . PRO A 1 80 ? 1.196 8.111 9.464 1.00 97.06 80 PRO A C 1
ATOM 614 O O . PRO A 1 80 ? 2.178 7.398 9.688 1.00 97.06 80 PRO A O 1
ATOM 617 N N . SER A 1 81 ? 0.879 9.145 10.247 1.00 97.56 81 SER A N 1
ATOM 618 C CA . SER A 1 81 ? 1.700 9.499 11.407 1.00 97.56 81 SER A CA 1
ATOM 619 C C . SER A 1 81 ? 1.668 8.404 12.480 1.00 97.56 81 SER A C 1
ATOM 621 O O . SER A 1 81 ? 0.683 7.672 12.628 1.00 97.56 81 SER A O 1
ATOM 623 N N . GLY A 1 82 ? 2.734 8.321 13.284 1.00 97.56 82 GLY A N 1
ATOM 624 C CA . GLY A 1 82 ? 2.791 7.386 14.413 1.00 97.56 82 GLY A CA 1
ATOM 625 C C . GLY A 1 82 ? 1.632 7.585 15.395 1.00 97.56 82 GLY A C 1
ATOM 626 O O . GLY A 1 82 ? 1.040 6.612 15.856 1.00 97.56 82 GLY A O 1
ATOM 627 N N . GLU A 1 83 ? 1.237 8.838 15.640 1.00 96.88 83 GLU A N 1
ATOM 628 C CA . GLU A 1 83 ? 0.079 9.168 16.476 1.00 96.88 83 GLU A CA 1
ATOM 629 C C . GLU A 1 83 ? -1.241 8.669 15.878 1.00 96.88 83 GLU A C 1
ATOM 631 O O . GLU A 1 83 ? -2.075 8.132 16.610 1.00 96.88 83 GLU A O 1
ATOM 636 N N . ALA A 1 84 ? -1.432 8.801 14.559 1.00 97.50 84 ALA A N 1
ATOM 637 C CA . ALA A 1 84 ? -2.633 8.320 13.883 1.00 97.50 84 ALA A CA 1
ATOM 638 C C . ALA A 1 84 ? -2.754 6.794 13.999 1.00 97.50 84 ALA A C 1
ATOM 640 O O . ALA A 1 84 ? -3.813 6.287 14.372 1.00 97.50 84 ALA A O 1
ATOM 641 N N . ILE A 1 85 ? -1.660 6.065 13.753 1.00 98.00 85 ILE A N 1
ATOM 642 C CA . ILE A 1 85 ? -1.613 4.602 13.895 1.00 98.00 85 ILE A CA 1
ATOM 643 C C . ILE A 1 85 ? -1.892 4.200 15.347 1.00 98.00 85 ILE A C 1
ATOM 645 O O . ILE A 1 85 ? -2.759 3.362 15.602 1.00 98.00 85 ILE A O 1
ATOM 649 N N . TRP A 1 86 ? -1.204 4.829 16.304 1.00 97.81 86 TRP A N 1
ATOM 650 C CA . TRP A 1 86 ? -1.363 4.545 17.729 1.00 97.81 86 TRP A CA 1
ATOM 651 C C . TRP A 1 86 ? -2.804 4.756 18.198 1.00 97.81 86 TRP A C 1
ATOM 653 O O . TRP A 1 86 ? -3.400 3.867 18.812 1.00 97.81 86 TRP A O 1
ATOM 663 N N . LYS A 1 87 ? -3.390 5.913 17.874 1.00 97.25 87 LYS A N 1
ATOM 664 C CA . LYS A 1 87 ? -4.768 6.259 18.233 1.00 97.25 87 LYS A CA 1
ATOM 665 C C . LYS A 1 87 ? -5.763 5.280 17.620 1.00 97.25 87 LYS A C 1
ATOM 667 O O . LYS A 1 87 ? -6.669 4.819 18.316 1.00 97.25 87 LYS A O 1
ATOM 672 N N . PHE A 1 88 ? -5.587 4.953 16.342 1.00 97.69 88 PHE A N 1
ATOM 673 C CA . PHE A 1 88 ? -6.472 4.046 15.624 1.00 97.69 88 PHE A CA 1
ATOM 674 C C . PHE A 1 88 ? -6.481 2.649 16.256 1.00 97.69 88 PHE A C 1
ATOM 676 O O . PHE A 1 88 ? -7.545 2.118 16.579 1.00 97.69 88 PHE A O 1
ATOM 683 N N . LEU A 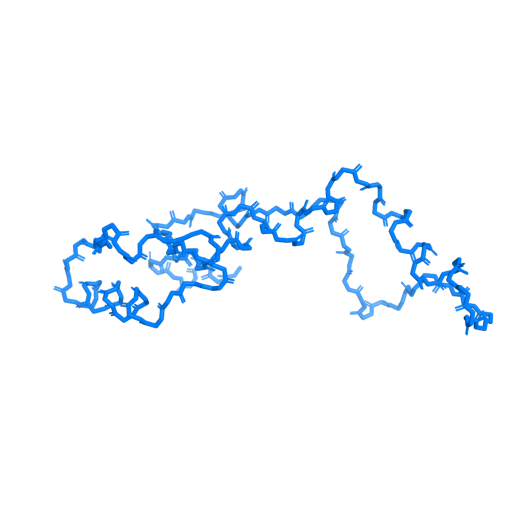1 89 ? -5.296 2.070 16.471 1.00 97.44 89 LEU A N 1
ATOM 684 C CA . LEU A 1 89 ? -5.163 0.739 17.064 1.00 97.44 89 LEU A CA 1
ATOM 685 C C . LEU A 1 89 ? -5.653 0.720 18.517 1.00 97.44 89 LEU A C 1
ATOM 687 O O . LEU A 1 89 ? -6.356 -0.211 18.906 1.00 97.44 89 LEU A O 1
ATOM 691 N N . SER A 1 90 ? -5.361 1.766 19.295 1.00 97.75 90 SER A N 1
ATOM 692 C CA . SER A 1 90 ? -5.825 1.894 20.684 1.00 97.75 90 SER A CA 1
ATOM 693 C C . SER A 1 90 ? -7.351 1.941 20.796 1.00 97.75 90 SER A C 1
ATOM 695 O O . SER A 1 90 ? -7.919 1.349 21.713 1.00 97.75 90 SER A O 1
ATOM 697 N N . ASP A 1 91 ? -8.037 2.628 19.877 1.00 97.50 91 ASP A N 1
ATOM 698 C CA . ASP A 1 91 ? -9.503 2.620 19.830 1.00 97.50 91 ASP A CA 1
ATOM 699 C C . ASP A 1 91 ? -10.050 1.239 19.491 1.00 97.50 91 ASP A C 1
ATOM 701 O O . ASP A 1 91 ? -10.947 0.757 20.185 1.00 97.50 91 ASP A O 1
ATOM 705 N N . LEU A 1 92 ? -9.480 0.594 18.470 1.00 96.81 92 LEU A N 1
ATOM 706 C CA . LEU A 1 92 ? -9.935 -0.712 18.009 1.00 96.81 92 LEU A CA 1
ATOM 707 C C . LEU A 1 92 ? -9.779 -1.786 19.095 1.00 96.81 92 LEU A C 1
ATOM 709 O O . LEU A 1 92 ? -10.713 -2.546 19.343 1.00 96.81 92 LEU A O 1
ATOM 713 N N . ILE A 1 93 ? -8.627 -1.821 19.774 1.00 97.25 93 ILE A N 1
ATOM 714 C CA . ILE A 1 93 ? -8.348 -2.758 20.876 1.00 97.25 93 ILE A CA 1
ATOM 715 C C . ILE A 1 93 ? -9.315 -2.532 22.043 1.00 97.25 93 ILE A C 1
ATOM 717 O O . ILE A 1 93 ? -9.782 -3.489 22.655 1.00 97.25 93 ILE A O 1
ATOM 721 N N . ALA A 1 94 ? -9.667 -1.278 22.323 1.00 97.56 94 ALA A N 1
ATOM 722 C CA . ALA A 1 94 ? -10.616 -0.933 23.374 1.00 97.56 94 ALA A CA 1
ATOM 723 C C . ALA A 1 94 ? -12.095 -1.116 22.970 1.00 97.56 94 ALA A C 1
ATOM 725 O O . ALA A 1 94 ? -12.983 -0.681 23.703 1.00 97.56 94 ALA A O 1
ATOM 726 N N . GLY A 1 95 ? -12.377 -1.708 21.803 1.00 96.44 95 GLY A N 1
ATOM 727 C CA . GLY A 1 95 ? -13.735 -1.950 21.309 1.00 96.44 95 GLY A CA 1
ATOM 728 C C . GLY A 1 95 ? -14.478 -0.694 20.844 1.00 96.44 95 GLY A C 1
ATOM 729 O O . GLY A 1 95 ? -15.690 -0.740 20.637 1.00 96.44 95 GLY A O 1
ATOM 730 N N . ARG A 1 96 ? -13.780 0.436 20.676 1.00 96.50 96 ARG A N 1
ATOM 731 C CA . ARG A 1 96 ? -14.351 1.684 20.155 1.00 96.50 96 ARG A CA 1
ATOM 732 C C . ARG A 1 96 ? -14.238 1.725 18.635 1.00 96.50 96 ARG A C 1
ATOM 734 O O . ARG A 1 96 ? -13.290 1.205 18.054 1.00 96.50 96 ARG A O 1
ATOM 741 N N . THR A 1 97 ? -15.170 2.412 17.977 1.00 94.75 97 THR A N 1
ATOM 742 C CA . THR A 1 97 ? -15.021 2.740 16.553 1.00 94.75 97 THR A CA 1
ATOM 743 C C . THR A 1 97 ? -13.876 3.744 16.381 1.00 94.75 97 THR A C 1
ATOM 745 O O . THR A 1 97 ? -13.979 4.843 16.936 1.00 94.75 97 THR A O 1
ATOM 748 N N . PRO A 1 98 ? -12.815 3.419 15.618 1.00 93.75 98 PRO A N 1
ATOM 749 C CA . PRO A 1 98 ? -11.675 4.313 15.456 1.00 93.75 98 PRO A CA 1
ATOM 750 C C . PRO A 1 98 ? -12.072 5.650 14.831 1.00 93.75 98 PRO A C 1
ATOM 752 O O . PRO A 1 98 ? -12.793 5.695 13.832 1.00 93.75 98 PRO A O 1
ATOM 755 N N . ARG A 1 99 ? -11.587 6.750 15.414 1.00 92.12 99 ARG A N 1
ATOM 756 C CA . ARG A 1 99 ? -11.756 8.105 14.867 1.00 92.12 99 ARG A CA 1
ATOM 757 C C . ARG A 1 99 ? -10.444 8.874 14.935 1.00 92.12 99 ARG A C 1
ATOM 759 O O . ARG A 1 99 ? -9.876 9.045 16.019 1.00 92.12 99 ARG A O 1
ATOM 766 N N . LEU A 1 100 ? -10.002 9.358 13.777 1.00 92.69 100 LEU A N 1
ATOM 767 C CA . LEU A 1 100 ? -8.884 10.288 13.650 1.00 92.69 100 LEU A CA 1
ATOM 768 C C . LEU A 1 100 ? -9.413 11.721 13.695 1.00 92.69 100 LEU A C 1
ATOM 770 O O . LEU A 1 100 ? -10.429 12.037 13.075 1.00 92.69 100 LEU A O 1
ATOM 774 N N . SER A 1 101 ? -8.738 12.579 14.455 1.00 93.00 101 SER A N 1
ATOM 775 C CA . SER A 1 101 ? -9.017 14.013 14.458 1.00 93.00 101 SER A CA 1
ATOM 776 C C . SER A 1 101 ? -8.488 14.657 13.173 1.00 93.00 101 SER A C 1
ATOM 778 O O . SER A 1 101 ? -7.614 14.103 12.507 1.00 93.00 101 SER A O 1
ATOM 780 N N . TYR A 1 102 ? -8.986 15.850 12.837 1.00 94.62 102 TYR A N 1
ATOM 781 C CA . TYR A 1 102 ? -8.540 16.591 11.651 1.00 94.62 102 TYR A CA 1
ATOM 782 C C . TYR A 1 102 ? -7.005 16.755 11.560 1.00 94.62 102 TYR A C 1
ATOM 784 O O . TYR A 1 102 ? -6.458 16.478 10.497 1.00 94.62 102 TYR A O 1
ATOM 792 N N . PRO A 1 103 ? -6.265 17.086 12.644 1.00 93.06 103 PRO A N 1
ATOM 793 C CA . PRO A 1 103 ? -4.802 17.179 12.585 1.00 93.06 103 PRO A CA 1
ATOM 794 C C . PRO A 1 103 ? -4.093 15.871 12.202 1.00 93.06 103 PRO A C 1
ATOM 796 O O . PRO A 1 103 ? -3.019 15.916 11.606 1.00 93.06 103 PRO A O 1
ATOM 799 N N . MET A 1 104 ? -4.694 14.721 12.532 1.00 93.25 104 MET A N 1
ATOM 800 C CA . MET A 1 104 ? -4.166 13.381 12.247 1.00 93.25 104 MET A CA 1
ATOM 801 C C . MET A 1 104 ? -4.595 12.848 10.872 1.00 93.25 104 MET A C 1
ATOM 803 O O . MET A 1 104 ? -4.168 11.766 10.476 1.00 93.25 104 MET A O 1
ATOM 807 N N . MET A 1 105 ? -5.456 13.569 10.150 1.00 94.38 105 MET A N 1
ATOM 808 C CA . MET A 1 105 ? -5.964 13.166 8.843 1.00 94.38 105 MET A CA 1
ATOM 809 C C . MET A 1 105 ? -5.145 13.84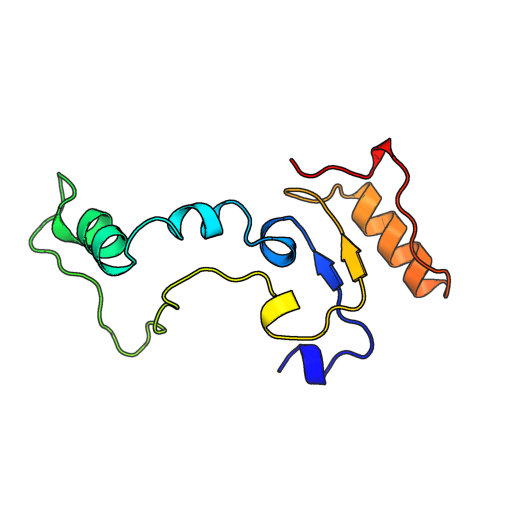1 7.741 1.00 94.38 105 MET A C 1
ATOM 811 O O . MET A 1 105 ? -5.435 14.959 7.322 1.00 94.38 105 MET A O 1
ATOM 815 N N . ARG A 1 106 ? -4.095 13.150 7.294 1.00 95.81 106 ARG A N 1
ATOM 816 C CA . ARG A 1 106 ? -3.179 13.591 6.234 1.00 95.81 106 ARG A CA 1
ATOM 817 C C . ARG A 1 106 ? -3.178 12.600 5.078 1.00 95.81 106 ARG A C 1
ATOM 819 O O . ARG A 1 106 ? -3.540 11.441 5.268 1.00 95.81 106 ARG A O 1
ATOM 826 N N . PHE A 1 107 ? -2.795 13.063 3.894 1.00 96.12 107 PHE A N 1
ATOM 827 C CA . PHE A 1 107 ? -2.721 12.237 2.679 1.00 96.12 107 PHE A CA 1
ATOM 828 C C . PHE A 1 107 ? -1.345 12.289 2.009 1.00 96.12 107 PHE A C 1
ATOM 830 O O . PHE A 1 107 ? -1.068 11.454 1.149 1.00 96.12 107 PHE A O 1
ATOM 837 N N . ASP A 1 108 ? -0.532 13.259 2.417 1.00 91.25 108 ASP A N 1
ATOM 838 C CA . ASP A 1 108 ? 0.872 13.462 2.088 1.00 91.25 108 ASP A CA 1
ATOM 839 C C . ASP A 1 108 ? 1.811 12.646 2.986 1.00 91.25 108 ASP A C 1
ATOM 841 O O . ASP A 1 108 ? 1.377 12.181 4.071 1.00 91.25 108 ASP A O 1
#